Protein AF-A0A2L2Z404-F1 (afdb_monomer)

InterPro domains:
  IPR010255 Haem peroxidase superfamily [SSF48113] (2-66)
  IPR019791 Haem peroxidase, animal-type [PF03098] (5-63)
  IPR019791 Haem peroxidase, animal-type [PS50292] (1-67)
  IPR037120 Haem peroxidase domain superfamily, animal type [G3DSA:1.10.640.10] (1-67)

Nearest PDB structures (foldseek):
  3f9p-assembly1_A  TM=8.402E-01  e=1.541E-05  Homo sapiens
  4c1m-assembly2_A  TM=8.490E-01  e=4.051E-05  Homo sapiens
  8ogi-assembly1_A  TM=8.417E-01  e=7.342E-05  Homo sapiens
  1myp-assembly1_B  TM=8.533E-01  e=1.331E-04  Canis lupus familiaris
  1myp-assembly1_A  TM=8.295E-01  e=1.666E-03  Canis lupus familiaris

Radius of gyration: 20.33 Å; Cα contacts (8 Å, |Δi|>4): 44; chains: 1; bounding box: 38×38×51 Å

pLDDT: mean 92.51, std 8.79, range [59.53, 97.81]

Foldseek 3Di:
DDDPDADPQRACPDVVHRCVPGPPDDDDDPDQDAAVVSPDHRHDDPVRHHDDDPVVCCVPPVDPPDD

Mean predicted aligned error: 5.68 Å

Structure (mmCIF, N/CA/C/O backbone):
data_AF-A0A2L2Z404-F1
#
_entry.id   AF-A0A2L2Z404-F1
#
loop_
_atom_site.group_PDB
_atom_site.id
_atom_site.type_symbol
_atom_site.label_atom_id
_atom_site.label_alt_id
_atom_site.label_comp_id
_atom_site.label_asym_id
_atom_site.label_entity_id
_atom_site.label_seq_id
_atom_site.pdbx_PDB_ins_code
_atom_site.Cartn_x
_atom_site.Cartn_y
_atom_site.Cartn_z
_atom_site.occupancy
_atom_site.B_iso_or_equiv
_atom_site.auth_seq_id
_atom_site.auth_comp_id
_atom_site.auth_asym_id
_atom_site.auth_atom_id
_atom_site.pdbx_PDB_model_num
ATOM 1 N N . LEU A 1 1 ? -20.947 -7.687 25.441 1.00 60.88 1 LEU A N 1
ATOM 2 C CA . LEU A 1 1 ? -20.774 -6.839 24.239 1.00 60.88 1 LEU A CA 1
ATOM 3 C C . LEU A 1 1 ? -20.820 -5.346 24.551 1.00 60.88 1 LEU A C 1
ATOM 5 O O . LEU A 1 1 ? -20.579 -4.571 23.640 1.00 60.88 1 LEU A O 1
ATOM 9 N N . ASP A 1 2 ? -21.039 -4.936 25.806 1.00 72.25 2 ASP A N 1
ATOM 10 C CA . ASP A 1 2 ? -21.059 -3.517 26.159 1.00 72.25 2 ASP A CA 1
ATOM 11 C C . ASP A 1 2 ? -19.752 -3.128 26.867 1.00 72.25 2 ASP A C 1
ATOM 13 O O . ASP A 1 2 ? -19.564 -3.375 28.057 1.00 72.25 2 ASP A O 1
ATOM 17 N N . SER A 1 3 ? -18.790 -2.636 26.082 1.00 84.44 3 SER A N 1
ATOM 18 C CA . SER A 1 3 ? -17.528 -2.069 26.570 1.00 84.44 3 SER A CA 1
ATOM 19 C C . SER A 1 3 ? -17.574 -0.564 26.367 1.00 84.44 3 SER A C 1
A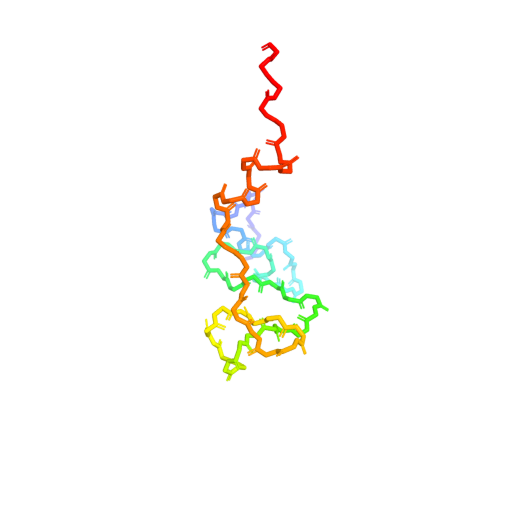TOM 21 O O . SER A 1 3 ? -17.804 -0.094 25.255 1.00 84.44 3 SER A O 1
ATOM 23 N N . LYS A 1 4 ? -17.284 0.200 27.423 1.00 91.88 4 LYS A N 1
ATOM 24 C CA . LYS A 1 4 ? -17.259 1.669 27.372 1.00 91.88 4 LYS A CA 1
ATOM 25 C C . LYS A 1 4 ? -16.190 2.224 26.417 1.00 91.88 4 LYS A C 1
ATOM 27 O O . LYS A 1 4 ? -16.325 3.348 25.939 1.00 91.88 4 LYS A O 1
ATOM 32 N N . TYR A 1 5 ? -15.126 1.462 26.150 1.00 94.75 5 TYR A N 1
ATOM 33 C CA . TYR A 1 5 ? -13.977 1.913 25.359 1.00 94.75 5 TYR A CA 1
ATOM 34 C C . TYR A 1 5 ? -13.667 0.986 24.183 1.00 94.75 5 TYR A C 1
ATOM 36 O O . TYR A 1 5 ? -14.059 -0.184 24.160 1.00 94.75 5 TYR A O 1
ATOM 44 N N . ARG A 1 6 ? -12.935 1.542 23.211 1.00 95.06 6 ARG A N 1
ATOM 45 C CA . ARG A 1 6 ? -12.475 0.845 22.005 1.00 95.06 6 ARG A CA 1
ATOM 46 C C . ARG A 1 6 ? -11.530 -0.297 22.375 1.00 95.06 6 ARG A C 1
ATOM 48 O O . ARG A 1 6 ? -10.706 -0.159 23.276 1.00 95.06 6 ARG A O 1
ATOM 55 N N . SER A 1 7 ? -11.630 -1.397 21.642 1.00 95.25 7 SER A N 1
ATOM 56 C CA . SER A 1 7 ? -10.638 -2.466 21.681 1.00 95.25 7 SER A CA 1
ATOM 57 C C . SER A 1 7 ? -9.311 -1.986 21.085 1.00 95.25 7 SER A C 1
ATOM 59 O O . SER A 1 7 ? -9.280 -1.116 20.211 1.00 95.25 7 SER A O 1
ATOM 61 N N . ILE A 1 8 ? -8.205 -2.572 21.547 1.00 95.81 8 ILE A N 1
ATOM 62 C CA . ILE A 1 8 ? -6.855 -2.257 21.052 1.00 95.81 8 ILE A CA 1
ATOM 63 C C . ILE A 1 8 ? -6.703 -2.604 19.568 1.00 95.81 8 ILE A C 1
ATOM 65 O O . ILE A 1 8 ? -6.019 -1.899 18.833 1.00 95.81 8 ILE A O 1
ATOM 69 N N . ASP A 1 9 ? -7.352 -3.676 19.117 1.00 96.00 9 ASP A N 1
ATOM 70 C CA . ASP A 1 9 ? -7.275 -4.144 17.736 1.00 96.00 9 ASP A CA 1
ATOM 71 C C . ASP A 1 9 ? -8.339 -3.522 16.819 1.00 96.00 9 ASP A C 1
ATOM 73 O O . ASP A 1 9 ? -8.338 -3.810 15.626 1.00 96.00 9 ASP A O 1
ATOM 77 N N . GLY A 1 10 ? -9.242 -2.686 17.343 1.00 96.31 10 GLY A N 1
ATOM 78 C CA . GLY A 1 10 ? -10.323 -2.058 16.579 1.00 96.31 10 GLY A CA 1
ATOM 79 C C . GLY A 1 10 ? -11.538 -2.956 16.317 1.00 96.31 10 GLY A C 1
ATOM 80 O O . GLY A 1 10 ? -12.469 -2.530 15.632 1.00 96.31 10 GLY A O 1
ATOM 81 N N . SER A 1 11 ? -11.569 -4.175 16.864 1.00 95.69 11 SER A N 1
ATOM 82 C CA . SER A 1 11 ? -12.734 -5.063 16.790 1.00 95.69 11 SER A CA 1
ATOM 83 C C . SER A 1 11 ? -14.004 -4.436 17.383 1.00 95.69 11 SER A C 1
ATOM 85 O O . SER A 1 11 ? -13.953 -3.628 18.312 1.00 95.69 11 SER A O 1
ATOM 87 N N . CYS A 1 12 ? -15.160 -4.836 16.852 1.00 94.00 12 CYS A N 1
ATOM 88 C CA . CYS A 1 12 ? -16.494 -4.432 17.310 1.00 94.00 12 CYS A CA 1
ATOM 89 C C . CYS A 1 12 ? -16.798 -2.928 17.190 1.00 94.00 12 CYS A C 1
ATOM 91 O O . CYS A 1 12 ? -17.792 -2.469 17.749 1.00 94.00 12 CYS A O 1
ATOM 93 N N . ASN A 1 13 ? -15.999 -2.147 16.449 1.00 95.44 13 ASN A N 1
ATOM 94 C CA . ASN A 1 13 ? -16.340 -0.745 16.202 1.00 95.44 13 ASN A CA 1
ATOM 95 C C . ASN A 1 13 ? -17.579 -0.589 15.300 1.00 95.44 13 ASN A C 1
ATOM 97 O O . ASN A 1 13 ? -18.389 0.306 15.529 1.00 95.44 13 ASN A O 1
ATOM 101 N N . ASN A 1 14 ? -17.737 -1.471 14.310 1.00 96.12 14 ASN A N 1
ATOM 102 C CA . ASN A 1 14 ? -18.967 -1.610 13.538 1.00 96.12 14 ASN A CA 1
ATOM 103 C C . ASN A 1 14 ? -19.768 -2.800 14.086 1.00 96.12 14 ASN A C 1
ATOM 105 O O . ASN A 1 14 ? -19.298 -3.934 14.041 1.00 96.12 14 ASN A O 1
ATOM 109 N N . LEU A 1 15 ? -20.974 -2.545 14.601 1.00 94.12 15 LEU A N 1
ATOM 110 C CA . LEU A 1 15 ? -21.791 -3.568 15.269 1.00 94.12 15 LEU A CA 1
ATOM 111 C C . LEU A 1 15 ? -22.290 -4.658 14.314 1.00 94.12 15 LEU A C 1
ATOM 113 O O . LEU A 1 15 ? -22.418 -5.811 14.715 1.00 94.12 15 LEU A O 1
ATOM 117 N N . TYR A 1 16 ? -22.546 -4.301 13.055 1.00 97.00 16 TYR A N 1
ATOM 118 C CA . TYR A 1 16 ? -22.996 -5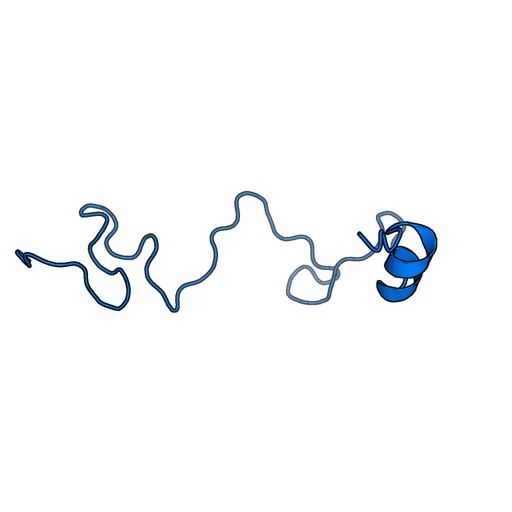.245 12.033 1.00 97.00 16 TYR A CA 1
ATOM 119 C C . TYR A 1 16 ? -21.832 -6.034 11.430 1.00 97.00 16 TYR A C 1
ATOM 121 O O . TYR A 1 16 ? -21.996 -7.189 11.054 1.00 97.00 16 TYR A O 1
ATOM 129 N N . ASN A 1 17 ? -20.648 -5.422 11.363 1.00 96.38 17 ASN A N 1
ATOM 130 C CA . ASN A 1 17 ? -19.439 -6.008 10.794 1.00 96.38 17 ASN A CA 1
ATOM 131 C C . ASN A 1 17 ? -18.246 -5.816 11.747 1.00 96.38 17 ASN A C 1
ATOM 133 O O . ASN A 1 17 ? -17.388 -4.967 11.494 1.00 96.38 17 ASN A O 1
ATOM 137 N N . PRO A 1 18 ? -18.146 -6.603 12.835 1.00 95.38 18 PRO A N 1
ATOM 138 C CA . PRO A 1 18 ? -17.175 -6.371 13.911 1.00 95.38 18 PRO A CA 1
ATOM 139 C C . PRO A 1 18 ? -15.695 -6.394 13.506 1.00 95.38 18 PRO A C 1
ATOM 141 O O . PRO A 1 18 ? -14.843 -5.998 14.297 1.00 95.38 18 PRO A O 1
ATOM 144 N N . THR A 1 19 ? -15.364 -6.872 12.307 1.00 95.88 19 THR A N 1
ATOM 145 C CA . THR A 1 19 ? -13.991 -6.955 11.787 1.00 95.88 19 THR A CA 1
ATOM 146 C C . THR A 1 19 ? -13.589 -5.769 10.911 1.00 95.88 19 THR A C 1
ATOM 148 O O . THR A 1 19 ? -12.411 -5.637 10.581 1.00 95.88 19 THR A O 1
ATOM 151 N N . TRP A 1 20 ? -14.521 -4.895 10.522 1.00 97.06 20 TRP A N 1
ATOM 152 C CA . TRP A 1 20 ? -14.204 -3.751 9.668 1.00 97.06 20 TRP A CA 1
ATOM 153 C C . TRP A 1 20 ? -13.305 -2.749 10.392 1.00 97.06 20 TRP A C 1
ATOM 155 O O . TRP A 1 20 ? -13.637 -2.269 11.472 1.00 97.06 20 TRP A O 1
ATOM 165 N N . GLY A 1 21 ? -12.163 -2.433 9.779 1.00 95.25 21 GLY A N 1
ATOM 166 C CA . GLY A 1 21 ? -11.160 -1.534 10.358 1.00 95.25 21 GLY A CA 1
ATOM 167 C C . GLY A 1 21 ? -10.317 -2.157 11.475 1.00 95.25 21 GLY A C 1
ATOM 168 O O . GLY A 1 21 ? -9.492 -1.461 12.063 1.00 95.25 21 GLY A O 1
ATOM 169 N N . LYS A 1 22 ? -10.487 -3.455 11.759 1.00 97.81 22 LYS A N 1
ATOM 170 C CA . LYS A 1 22 ? -9.665 -4.185 12.726 1.00 97.81 22 LYS A CA 1
ATOM 171 C C . LYS A 1 22 ? -8.230 -4.342 12.205 1.00 97.81 22 LYS A C 1
ATOM 173 O O . LYS A 1 22 ? -8.026 -4.682 11.039 1.00 97.81 22 LYS A O 1
ATOM 178 N N . GLY A 1 23 ? -7.230 -4.161 13.064 1.00 97.69 23 GLY A N 1
ATOM 179 C CA . GLY A 1 23 ? -5.829 -4.453 12.749 1.00 97.69 23 GLY A CA 1
ATOM 180 C C . GLY A 1 23 ? -5.585 -5.937 12.438 1.00 97.69 23 GLY A C 1
ATOM 181 O O . GLY A 1 23 ? -6.407 -6.793 12.763 1.00 97.69 23 GLY A O 1
ATOM 182 N N . GLN A 1 24 ? -4.439 -6.246 11.817 1.00 97.00 24 GLN A N 1
ATOM 183 C CA . GLN A 1 24 ? -4.066 -7.618 11.411 1.00 97.00 24 GLN A CA 1
ATOM 184 C C . GLN A 1 24 ? -5.096 -8.274 10.463 1.00 97.00 24 GLN A C 1
ATOM 186 O O . GLN A 1 24 ? -5.291 -9.487 10.479 1.00 97.00 24 GLN A O 1
ATOM 191 N N . THR A 1 25 ? -5.772 -7.475 9.635 1.00 97.00 25 THR A N 1
ATOM 192 C CA . THR A 1 25 ? -6.691 -7.947 8.590 1.00 97.00 25 THR A CA 1
ATOM 193 C C . THR A 1 25 ? -6.215 -7.498 7.209 1.00 97.00 25 THR A C 1
ATOM 195 O O . THR A 1 25 ? -5.371 -6.609 7.079 1.00 97.00 25 THR A O 1
ATOM 198 N N . CYS A 1 26 ? -6.718 -8.144 6.156 1.00 96.31 26 CYS A N 1
ATOM 199 C CA . CYS A 1 26 ? -6.380 -7.779 4.784 1.00 96.31 26 CYS A CA 1
ATOM 200 C C . CYS A 1 26 ? -6.925 -6.388 4.422 1.00 96.31 26 CYS A C 1
ATOM 202 O O . CYS A 1 26 ? -8.048 -6.038 4.781 1.00 96.31 26 CYS A O 1
ATOM 204 N N . LEU A 1 27 ? -6.158 -5.628 3.635 1.00 96.38 27 LEU A N 1
ATOM 205 C CA . LEU A 1 27 ? -6.636 -4.372 3.057 1.00 96.38 27 LEU A CA 1
ATOM 206 C C . LEU A 1 27 ? -7.775 -4.638 2.066 1.00 96.38 27 LEU A C 1
ATOM 208 O O . LEU A 1 27 ? -7.681 -5.530 1.218 1.00 96.38 27 LEU A O 1
ATOM 212 N N . GLN A 1 28 ? -8.830 -3.829 2.138 1.00 96.38 28 GLN A N 1
ATOM 213 C CA . GLN A 1 28 ? -9.929 -3.879 1.179 1.00 96.38 28 GLN A CA 1
ATOM 214 C C . GLN A 1 28 ? -9.465 -3.379 -0.196 1.00 96.38 28 GLN A C 1
ATOM 216 O O . GLN A 1 28 ? -8.775 -2.365 -0.306 1.00 96.38 28 GLN A O 1
ATOM 221 N N . ARG A 1 29 ? -9.874 -4.073 -1.262 1.00 96.44 29 ARG A N 1
ATOM 222 C CA . ARG A 1 29 ? -9.615 -3.668 -2.649 1.00 96.44 29 ARG A CA 1
ATOM 223 C C . ARG A 1 29 ? -10.887 -3.097 -3.273 1.00 96.44 29 ARG A C 1
ATOM 225 O O . ARG A 1 29 ? -11.902 -3.782 -3.316 1.00 96.44 29 ARG A O 1
ATOM 232 N N . LEU A 1 30 ? -10.821 -1.857 -3.764 1.00 97.62 30 LEU A N 1
ATOM 233 C CA . LEU A 1 30 ? -11.920 -1.226 -4.516 1.00 97.62 30 LEU A CA 1
ATOM 234 C C . LEU A 1 30 ? -11.970 -1.688 -5.981 1.00 97.62 30 LEU A C 1
ATOM 236 O O . LEU A 1 30 ? -13.021 -1.637 -6.608 1.00 97.62 30 LEU A O 1
ATOM 240 N N . LEU A 1 31 ? -10.832 -2.134 -6.518 1.00 97.50 31 LEU A N 1
ATOM 241 C CA . LEU A 1 31 ? -10.678 -2.661 -7.871 1.00 97.50 31 LEU A CA 1
ATOM 242 C C . LEU A 1 31 ? -9.913 -3.992 -7.827 1.00 97.50 31 LEU A C 1
ATOM 244 O O . LEU A 1 31 ? -9.142 -4.211 -6.882 1.00 97.50 31 LEU A O 1
ATOM 248 N N . PRO A 1 32 ? -10.078 -4.868 -8.835 1.00 97.12 32 PRO A N 1
ATOM 249 C CA . PRO A 1 32 ? -9.281 -6.084 -8.948 1.00 97.12 32 PRO A CA 1
ATOM 250 C C . PRO A 1 32 ? -7.769 -5.796 -8.915 1.00 97.12 32 PRO A C 1
ATOM 252 O O . PRO A 1 32 ? -7.332 -4.747 -9.397 1.00 97.12 32 PRO A O 1
ATOM 255 N N . PRO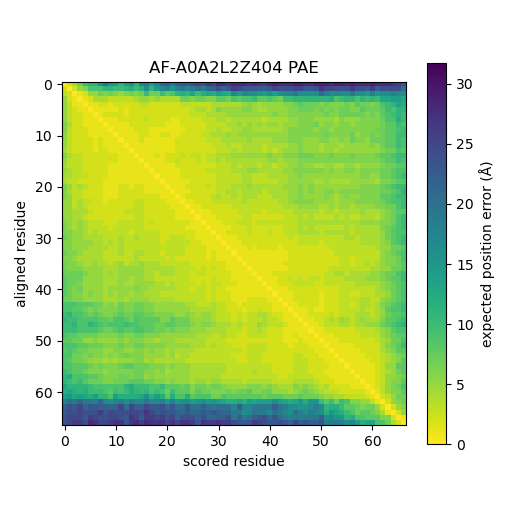 A 1 33 ? -6.954 -6.700 -8.342 1.00 96.75 33 PRO A N 1
ATOM 256 C CA . PRO A 1 33 ? -5.502 -6.575 -8.402 1.00 96.75 33 PRO A CA 1
ATOM 257 C C . PRO A 1 33 ? -4.985 -6.669 -9.845 1.00 96.75 33 PRO A C 1
ATOM 259 O O . PRO A 1 33 ? -5.521 -7.421 -10.653 1.00 96.75 33 PRO A O 1
ATOM 262 N N . ASP A 1 34 ? -3.898 -5.955 -10.132 1.00 96.31 34 ASP A N 1
ATOM 263 C CA . ASP A 1 34 ? -3.152 -6.035 -11.391 1.00 96.31 34 ASP A CA 1
ATOM 264 C C . ASP A 1 34 ? -1.737 -6.533 -11.071 1.00 96.31 34 ASP A C 1
ATOM 266 O O . ASP A 1 34 ? -0.886 -5.761 -10.631 1.00 96.31 34 ASP A O 1
ATOM 270 N N . TYR A 1 35 ? -1.519 -7.841 -11.202 1.00 97.06 35 TYR A N 1
ATOM 271 C CA . TYR A 1 35 ? -0.225 -8.511 -11.038 1.00 97.06 35 TYR A CA 1
ATOM 272 C C . TYR A 1 35 ? 0.150 -9.179 -12.360 1.00 97.06 35 TYR A C 1
ATOM 274 O O . TYR A 1 35 ? -0.729 -9.614 -13.100 1.00 97.06 35 TYR A O 1
ATOM 282 N N . ALA A 1 36 ? 1.444 -9.287 -12.661 1.00 97.12 36 ALA A N 1
ATOM 283 C CA . ALA A 1 36 ? 1.902 -9.835 -13.941 1.00 97.12 36 ALA A CA 1
ATOM 284 C C . ALA A 1 36 ? 1.532 -11.316 -14.134 1.00 97.12 36 ALA A C 1
ATOM 286 O O . ALA A 1 36 ? 1.265 -11.745 -15.251 1.00 97.12 36 ALA A O 1
ATOM 287 N N . ASP A 1 37 ? 1.501 -12.075 -13.041 1.00 96.31 37 ASP A N 1
ATOM 288 C CA . ASP A 1 37 ? 1.080 -13.478 -12.969 1.00 96.31 37 ASP A CA 1
ATOM 289 C C . ASP A 1 37 ? -0.379 -13.635 -12.498 1.00 96.31 37 ASP A C 1
ATOM 291 O O . ASP A 1 37 ? -0.849 -14.751 -12.300 1.00 96.31 37 ASP A O 1
ATOM 295 N N . GLY A 1 38 ? -1.088 -12.526 -12.260 1.00 95.38 38 GLY A N 1
ATOM 296 C CA . GLY A 1 38 ? -2.420 -12.514 -11.653 1.00 95.38 38 GLY A CA 1
ATOM 297 C C . GLY A 1 38 ? -2.462 -12.864 -10.158 1.00 95.38 38 GLY A C 1
ATOM 298 O O . GLY A 1 38 ? -3.552 -12.895 -9.589 1.00 95.38 38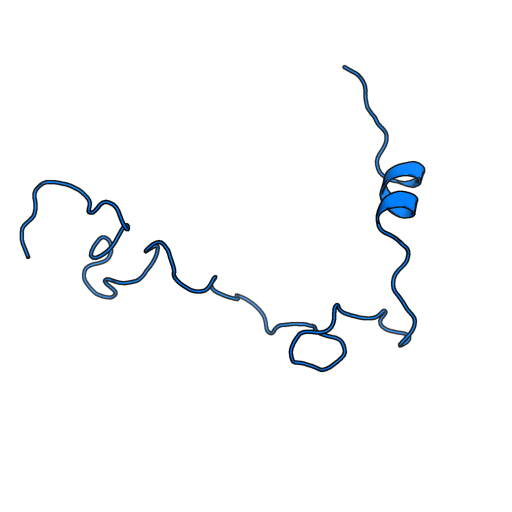 GLY A O 1
ATOM 299 N N . ILE A 1 39 ? -1.316 -13.099 -9.507 1.00 96.69 39 ILE A N 1
ATOM 300 C CA . ILE A 1 39 ? -1.24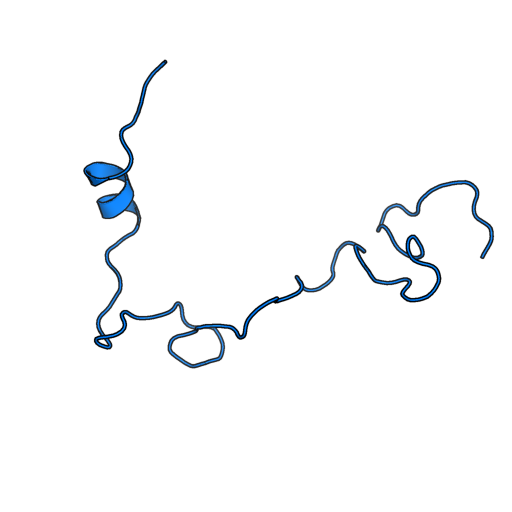3 -13.592 -8.122 1.00 96.69 39 ILE A CA 1
ATOM 301 C C . ILE A 1 39 ? -0.410 -12.656 -7.241 1.00 96.69 39 ILE A C 1
ATOM 303 O O . ILE A 1 39 ? -0.918 -12.144 -6.243 1.00 96.69 39 ILE A O 1
ATOM 307 N N . SER A 1 40 ? 0.866 -12.442 -7.571 1.00 97.06 40 SER A N 1
ATOM 308 C CA . SER A 1 40 ? 1.810 -11.765 -6.668 1.00 97.06 40 SER A CA 1
ATOM 309 C C . SER A 1 40 ? 2.970 -11.039 -7.345 1.00 97.06 40 SER A C 1
ATOM 311 O O . SER A 1 40 ? 3.558 -10.139 -6.739 1.00 97.06 40 SER A O 1
ATOM 313 N N . VAL A 1 41 ? 3.311 -11.390 -8.586 1.00 97.19 41 VAL A N 1
ATOM 314 C CA . VAL A 1 41 ? 4.431 -10.766 -9.293 1.00 97.19 41 VAL A CA 1
ATOM 315 C C . VAL A 1 41 ? 4.053 -9.322 -9.639 1.00 97.19 41 VAL A C 1
ATOM 317 O O . VAL A 1 41 ? 2.984 -9.096 -10.216 1.00 97.19 41 VAL A O 1
ATOM 320 N N . PRO A 1 42 ? 4.902 -8.322 -9.325 1.00 95.88 42 PRO A N 1
ATOM 321 C CA . PRO A 1 42 ? 4.621 -6.923 -9.639 1.00 95.88 42 PRO A CA 1
ATOM 322 C C . PRO A 1 42 ? 4.207 -6.716 -11.101 1.00 95.88 42 PRO A C 1
ATOM 324 O O . PRO A 1 42 ? 4.755 -7.347 -12.003 1.00 95.88 42 PRO A O 1
ATOM 327 N N . ARG A 1 43 ? 3.242 -5.820 -11.336 1.00 96.88 43 ARG A N 1
ATOM 328 C CA . ARG A 1 43 ? 2.657 -5.583 -12.665 1.00 96.88 43 ARG A CA 1
ATOM 329 C C . ARG A 1 43 ? 3.685 -5.230 -13.745 1.00 96.88 43 ARG A C 1
ATOM 331 O O . ARG A 1 43 ? 4.703 -4.591 -13.479 1.00 96.88 43 ARG A O 1
ATOM 338 N N . MET A 1 44 ? 3.341 -5.540 -14.993 1.00 97.38 44 MET A N 1
ATOM 339 C CA . MET A 1 44 ? 4.102 -5.144 -16.183 1.00 97.38 44 MET A CA 1
ATOM 340 C C . MET A 1 44 ? 3.464 -3.956 -16.912 1.00 97.38 44 MET A C 1
ATOM 342 O O . MET A 1 44 ? 2.335 -3.538 -16.633 1.00 97.38 44 MET A O 1
ATOM 346 N N . SER A 1 45 ? 4.190 -3.373 -17.869 1.00 96.44 45 SER A N 1
ATOM 347 C CA . SER A 1 45 ? 3.606 -2.380 -18.769 1.00 96.44 45 SER A CA 1
ATOM 348 C C . SER A 1 45 ? 2.460 -2.993 -19.589 1.00 96.44 45 SER A C 1
ATOM 350 O O . SER A 1 45 ? 2.403 -4.202 -19.805 1.00 96.44 45 SER A O 1
ATOM 352 N N . LYS A 1 46 ? 1.580 -2.147 -20.141 1.00 94.50 46 LYS A N 1
ATOM 353 C CA . LYS A 1 46 ? 0.550 -2.599 -21.097 1.00 94.50 46 LYS A CA 1
ATOM 354 C C . LYS A 1 46 ? 1.140 -3.245 -22.361 1.00 94.50 46 LYS A C 1
ATOM 356 O O . LYS A 1 46 ? 0.440 -3.956 -23.063 1.00 94.50 46 LYS A O 1
ATOM 361 N N . SER A 1 47 ? 2.418 -2.991 -22.649 1.00 96.38 47 SER A N 1
ATOM 362 C CA . SER A 1 47 ? 3.171 -3.587 -23.756 1.00 96.38 47 SER A CA 1
ATOM 363 C C . SE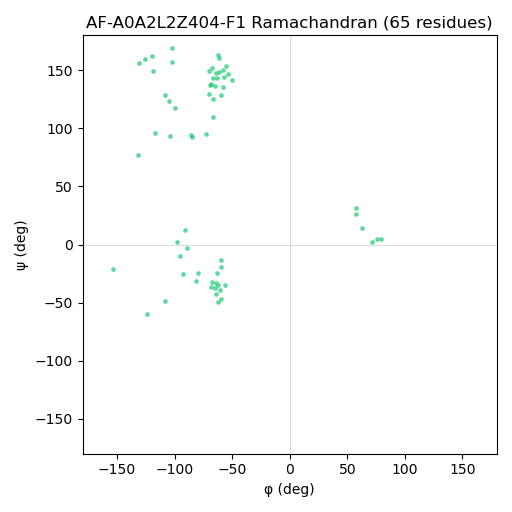R A 1 47 ? 3.907 -4.878 -23.375 1.00 96.38 47 SER A C 1
ATOM 365 O O . SER A 1 47 ? 4.771 -5.313 -24.131 1.00 96.38 47 SER A O 1
ATOM 367 N N . ALA A 1 48 ? 3.607 -5.461 -22.207 1.00 93.12 48 ALA A N 1
ATOM 368 C CA . ALA A 1 48 ? 4.265 -6.651 -21.661 1.00 93.12 48 ALA A CA 1
ATOM 369 C C . ALA A 1 48 ? 5.791 -6.504 -21.484 1.00 93.12 48 ALA A C 1
ATOM 371 O O . ALA A 1 48 ? 6.532 -7.484 -21.487 1.00 93.12 48 ALA A O 1
ATOM 372 N N . LYS A 1 49 ? 6.278 -5.270 -21.304 1.00 96.25 49 LYS A N 1
ATOM 373 C CA . LYS A 1 49 ? 7.680 -4.967 -20.984 1.00 96.25 49 LYS A CA 1
ATOM 374 C C . LYS A 1 49 ? 7.832 -4.635 -19.491 1.00 96.25 49 LYS A C 1
ATOM 376 O O . LYS A 1 49 ? 6.854 -4.217 -18.858 1.00 96.25 49 LYS A O 1
ATOM 381 N N . PRO A 1 50 ? 9.036 -4.787 -18.910 1.00 95.62 50 PRO A N 1
ATOM 382 C CA . PRO A 1 50 ? 9.300 -4.356 -17.540 1.00 95.62 50 PRO A CA 1
ATOM 383 C C . PRO A 1 50 ? 8.998 -2.866 -17.341 1.00 95.62 50 PRO A C 1
ATOM 385 O O . PRO A 1 50 ? 9.225 -2.048 -18.236 1.00 95.62 50 PRO A O 1
ATOM 388 N N . LEU A 1 51 ? 8.493 -2.508 -16.159 1.00 96.00 51 LEU A N 1
ATOM 389 C CA . LEU A 1 51 ? 8.361 -1.108 -15.763 1.00 96.00 51 LEU A CA 1
ATOM 390 C C . LEU A 1 51 ? 9.748 -0.492 -15.501 1.00 96.00 51 LEU A C 1
ATOM 392 O O . LEU A 1 51 ? 10.660 -1.202 -15.073 1.00 96.00 51 LEU A O 1
ATOM 396 N N . PRO A 1 52 ? 9.927 0.821 -15.738 1.00 95.12 52 PRO A N 1
ATOM 397 C CA . PRO A 1 52 ? 11.186 1.491 -15.439 1.00 95.12 52 PRO A CA 1
ATOM 398 C C . PRO A 1 52 ? 11.516 1.419 -13.935 1.00 95.12 52 PRO A C 1
ATOM 400 O O . PRO A 1 52 ? 10.599 1.451 -13.107 1.00 95.12 52 PRO A O 1
ATOM 403 N N . PRO A 1 53 ? 12.808 1.375 -13.554 1.00 95.31 53 PRO A N 1
ATOM 404 C CA . PRO A 1 53 ? 13.207 1.349 -12.152 1.00 95.31 53 PRO A CA 1
ATOM 405 C C . PRO A 1 53 ? 12.676 2.570 -11.374 1.00 95.31 53 PRO A C 1
ATOM 407 O O . PRO A 1 53 ? 12.838 3.703 -11.842 1.00 95.31 53 PRO A O 1
ATOM 410 N N . PRO A 1 54 ? 12.128 2.393 -10.155 1.00 94.62 54 PRO A N 1
ATOM 411 C CA . PRO A 1 54 ? 11.552 3.496 -9.379 1.00 94.62 54 PRO A CA 1
ATOM 412 C C . PRO A 1 54 ? 12.526 4.655 -9.115 1.00 94.62 54 PRO A C 1
ATOM 414 O O . PRO A 1 54 ? 12.131 5.820 -9.137 1.00 94.62 54 PRO A O 1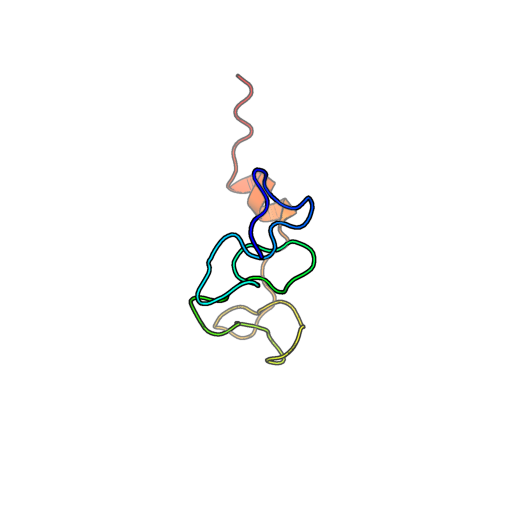
ATOM 417 N N . ARG A 1 55 ? 13.822 4.361 -8.919 1.00 93.50 55 ARG A N 1
ATOM 418 C CA . ARG A 1 55 ? 14.853 5.380 -8.659 1.00 93.50 55 ARG A CA 1
ATOM 419 C C . ARG A 1 55 ? 15.069 6.321 -9.842 1.00 93.50 55 ARG A C 1
ATOM 421 O O . ARG A 1 55 ? 15.258 7.515 -9.627 1.00 93.50 55 ARG A O 1
ATOM 428 N N . VAL A 1 56 ? 15.008 5.796 -11.067 1.00 94.75 56 VAL A N 1
ATOM 429 C CA . VAL A 1 56 ? 15.109 6.595 -12.296 1.00 94.75 56 VAL A CA 1
ATOM 430 C C . VAL A 1 56 ? 13.937 7.575 -12.340 1.00 94.75 56 VAL A C 1
ATOM 432 O O . VAL A 1 56 ? 14.144 8.777 -12.455 1.00 94.75 56 VAL A O 1
ATOM 435 N N . LEU A 1 57 ? 12.708 7.103 -12.120 1.00 93.31 57 LEU A N 1
ATOM 436 C CA . LEU A 1 57 ? 11.537 7.988 -12.086 1.00 93.31 57 LEU A CA 1
ATOM 437 C C . LEU A 1 57 ? 11.625 9.045 -10.978 1.00 93.31 57 LEU A C 1
ATOM 439 O O . LEU A 1 57 ? 11.250 10.195 -11.189 1.00 93.31 57 LEU A O 1
ATOM 443 N N . SER A 1 58 ? 12.134 8.682 -9.801 1.00 93.81 58 SER A N 1
ATOM 444 C CA . SER A 1 58 ? 12.369 9.641 -8.720 1.00 93.81 58 SER A CA 1
ATOM 445 C C . SER A 1 58 ? 13.347 10.740 -9.147 1.00 93.81 58 SER A C 1
ATOM 447 O O . SER A 1 58 ? 13.023 11.904 -8.975 1.00 93.81 58 SER A O 1
ATOM 449 N N . LEU A 1 59 ? 14.480 10.399 -9.770 1.00 92.56 59 LEU A N 1
ATOM 450 C CA . LEU A 1 59 ? 15.485 11.377 -10.210 1.00 92.56 59 LEU A CA 1
ATOM 451 C C . LEU A 1 59 ? 14.985 12.344 -11.283 1.00 92.56 59 LEU A C 1
ATOM 453 O O . LEU A 1 59 ? 15.299 13.529 -11.233 1.00 92.56 59 LEU A O 1
ATOM 457 N N . TYR A 1 60 ? 14.255 11.831 -12.273 1.00 90.94 60 TYR A N 1
ATOM 458 C CA . TYR A 1 60 ? 13.898 12.618 -13.454 1.00 90.94 60 TYR A CA 1
ATOM 459 C C . TYR A 1 60 ? 12.542 13.322 -13.332 1.00 90.94 60 TYR A C 1
ATOM 461 O O . TYR A 1 60 ? 12.331 14.339 -13.989 1.00 90.94 60 TYR A O 1
ATOM 469 N N . ILE A 1 61 ? 11.622 12.797 -12.512 1.00 92.31 61 ILE A N 1
ATOM 470 C CA . ILE A 1 61 ? 10.251 13.323 -12.390 1.00 92.31 61 ILE A CA 1
ATOM 471 C C . ILE A 1 61 ? 10.049 14.032 -11.052 1.00 92.31 61 ILE A C 1
ATOM 473 O O . ILE A 1 61 ? 9.530 15.148 -11.015 1.00 92.31 61 ILE A O 1
ATOM 477 N N . HIS A 1 62 ? 10.447 13.397 -9.947 1.00 86.38 62 HIS A N 1
ATOM 478 C CA . HIS A 1 62 ? 10.216 13.940 -8.611 1.00 86.38 62 HIS A CA 1
ATOM 479 C C . HIS A 1 62 ? 11.357 14.895 -8.262 1.00 86.38 62 HIS A C 1
ATOM 481 O O . HIS A 1 62 ? 12.410 14.484 -7.781 1.00 86.38 62 HIS A O 1
ATOM 487 N N . ARG A 1 63 ? 11.163 16.191 -8.519 1.00 77.75 63 ARG A N 1
ATOM 488 C CA . ARG A 1 63 ? 12.127 17.210 -8.091 1.00 77.75 63 ARG A CA 1
ATOM 489 C C . ARG A 1 63 ? 12.265 17.171 -6.571 1.00 77.75 63 ARG A C 1
ATOM 491 O O . ARG A 1 63 ? 11.265 17.240 -5.858 1.00 77.75 63 ARG A O 1
ATOM 498 N N . HIS A 1 64 ? 13.501 17.089 -6.091 1.00 68.12 64 HIS A N 1
ATOM 499 C CA . HIS A 1 64 ? 13.810 17.327 -4.688 1.00 68.12 64 HIS A CA 1
ATOM 500 C C . HIS A 1 64 ? 13.687 18.832 -4.447 1.00 68.12 64 HIS A C 1
ATOM 502 O O . HIS A 1 64 ? 14.575 19.600 -4.807 1.00 68.12 64 HIS A O 1
ATOM 508 N N . MET A 1 65 ? 12.524 19.272 -3.972 1.00 67.50 65 MET A N 1
ATOM 509 C CA . MET A 1 65 ? 12.339 20.657 -3.556 1.00 67.50 65 MET A CA 1
ATOM 510 C C . MET A 1 65 ? 12.828 20.747 -2.113 1.00 67.50 65 MET A C 1
ATOM 512 O O . MET A 1 65 ? 12.072 20.457 -1.189 1.00 67.50 65 MET A O 1
ATOM 516 N N . ASP A 1 66 ? 14.101 21.098 -1.941 1.00 71.88 66 ASP A N 1
ATOM 517 C CA . ASP A 1 66 ? 14.637 21.509 -0.646 1.00 71.88 66 ASP A CA 1
ATOM 518 C C . ASP A 1 66 ? 13.968 22.833 -0.267 1.00 71.88 66 ASP A C 1
ATOM 520 O O . ASP A 1 66 ? 14.177 23.853 -0.930 1.00 71.88 66 ASP A O 1
ATOM 524 N N . ARG A 1 67 ? 13.091 22.799 0.736 1.00 59.53 67 ARG A N 1
ATOM 525 C CA . ARG A 1 67 ? 12.515 23.995 1.351 1.00 59.53 67 ARG A CA 1
ATOM 526 C C . ARG A 1 67 ? 13.138 24.214 2.716 1.00 59.53 67 ARG A C 1
ATOM 528 O O . ARG A 1 67 ? 13.236 23.216 3.461 1.00 59.53 67 ARG A O 1
#

Sequence (67 aa):
LDSKYRSIDGSCNNLYNPTWGKGQTCLQRLLPPDYADGISVPRMSKSAKPLPPPRVLSLYIHRHMDR

Secondary structure (DSSP, 8-state):
---SS--TT-TTSSSSSTTTT-SSSPPP-SS----TTSSSSPPPPTTSPPPPPHHHHHHHHS-----

Solvent-accessible surface area (backbone atoms only — not comparable to full-atom values): 4654 Å² total; per-residue (Å²): 140,89,65,99,63,84,50,95,51,32,49,58,73,35,83,93,46,35,63,58,84,22,63,100,59,84,82,86,72,95,61,84,88,76,30,62,74,73,75,76,46,74,52,54,40,99,83,76,39,83,62,78,60,69,66,59,50,40,72,78,66,51,73,84,78,86,125

Organism: Parasteatoda tepidariorum (NCBI:txid114398)

=== Feature glossary ===
A reading guide for the features in this record.

Start from the sequence.

  · This is the polypeptide sequence — one letter per residue, N-terminus first. Length ranges from a few dozen residues for small domains to over a thousand for large multi-domain proteins.

Fold it, and you get atomic coordinates and the backbone conformation that goes with them.

  · Structure coordinates are given as an mmCIF _atom_site loop: one row per atom with element, residue name, chain id, sequence number, and x/y/z position in Å. Only the four main-chain atoms per residue are included here; side chains are omitted to keep the record compact.

  · Backbone dihedral angles. Every residue except chain termini has a φ (preceding-C → N → Cα → C) and a ψ (N → Cα → C → next-N). They are reported in degrees following the IUPAC sign convention. Secondary structure is essentially a statement about which (φ, ψ) basi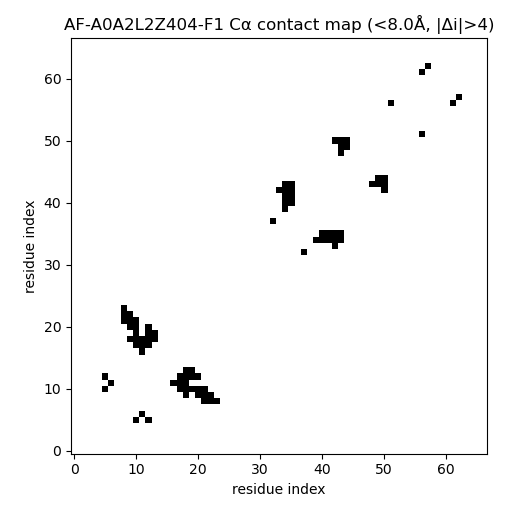n each residue occupies.

  · The SS8 string is DSSP's per-residue secondary-structure call. α-helix (H) means an i→i+4 H-bond ladder; β-strand (E) means the residue participates in a β-sheet; 3₁₀ (G) and π (I) are tighter and wider helices; T/S are turns/bends; '-' is loop.

  · SS3 is a coarse helix/strand/coil call (letters a/b/c) made by the P-SEA algorithm from inter-Cα distances and dihedrals. It is less detailed than DSSP but needs only Cα positions.

Summarize the fold with a handful of shape descriptors and a per-residue structural alphabet.

  · Radius of gyration (Rg) is the root-mean-square distance of Cα atoms from their centroid — a single number for overall size and compactness. A globular domain of N residues has Rg ≈ 2.2·N^0.38 Å; an extended or disordered chain has a much larger Rg. The Cα contact count is the number of residue pairs whose Cα atoms are within 8 Å and are more than four positions apart in sequence — a standard proxy for tertiary packing density. The bounding box is the smallest axis-aligned box enclosing all Cα atoms.

  · The Foldseek 3Di string encodes local tertiary geometry as a 20-letter alphabet — one character per residue — derived from the relative positions of nearby Cα atoms. Unlike the amino-acid sequence, 3Di is a direct function of the 3D structure, so two proteins with the same fold have similar 3Di strings even at low sequence identity.

  · Solvent-accessible surface area (SASA) is the area in Å² traced out by the centre of a 1.4 Å probe sphere (a water molecule) rolled over the protein's van der Waals surface (Shrake–Rupley / Lee–Richards construction). Buried residues have near-zero SASA; fully exposed residues can exceed 200 Å². The total SASA scales roughly with the number of surface residues.

Ask how reliable the model is.

  · pLDDT (predicted Local Distance Difference Test) is AlphaFold's per-residue confidence score, ranging from 0 to 100. Values above 90 indicate high confidence (typically well-packed cores); 70–90 is confident; 50–70 low confidence; below 50 usually means the region is disordered or the prediction is unreliable there. AlphaFold stores pLDDT in the mmCIF B-factor column.

  · B-factor (Debye–Waller factor) reflects atomic displacement in the crystal lattice. It is an experimental observable (units Å²), not a prediction; low values mean the atom is pinned down, high values mean it moves or is heterogeneous across the crystal.

  · Predicted Aligned Error (PAE) is an AlphaFold confidence matrix: entry (i, j) is the expected error in the position of residue j, in ångströms, when the prediction is superimposed on the true structure at residue i. Low PAE within a block of residues means that block is internally rigid and well-predicted; high PAE between two blocks means their relative placement is uncertain even if each block individually is confident.

Place it in context: what it resembles, what it is annotated as, and how it looks.

  · Nearest PDB neighbors are the top structural matches found by Foldseek when searching this structure against the entire Protein Data Bank. Each hit reports a TM-score (0 to 1; >0.5 almost always implies the same fold) and an E-value. These are *structural* homologs — they may share no detect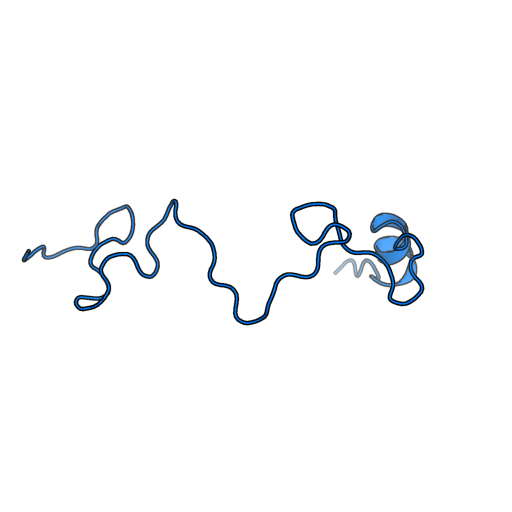able sequence similarity.

  · Functional annotations link the protein to curated databases. InterPro entries identify conserved domains and families by matching the sequence against member-database signatures (Pfam, PROSITE, CDD, …). Gene Ontology (GO) terms describe molecular function, biological process, and cellular component in a controlled vocabulary. CATH places the structure in a hierarchical fold classification (Class/Architecture/Topology/Homologous-superfamily). The organism is the source species.

  · Three diagnostic plots accompany the record. The Cα contact map visualizes the tertiary structure as a 2D adjacency matrix (8 Å cutoff, sequence-local contacts suppressed). The Ramachandran plot shows the distribution of backbone (φ, ψ) torsions, with points in the α and β basins reflecting secondary structure content. The PAE plot shows AlphaFold's inter-residue confidence as a color matrix.

  · Six rendered views show the 3D structure from the faces of a cube — i.e. along ±x, ±y, ±z. Rendering representation is drawn randomly per protein from cartoon (secondary-structure ribbons), sticks (backbone bonds), or molecular surface; coloring is either N→C rainbow (blue at the N-terminus through red at the C-terminus) or one color per chain.